Protein AF-A0A936SW67-F1 (afdb_monomer_lite)

pLDDT: mean 83.95, std 14.29, range [41.31, 96.88]

Radius of gyration: 33.12 Å; chains: 1; bounding box: 82×49×107 Å

Sequence (180 aa):
MLLASSDLRAVSAARRRAPGYTLLVGQALTTVLALAAVLALSTLAISRARTLYDDLRYGRPRVSHLDGFLGHGEARGVPSHLMALNLHRKIVLVEFPGGDTAKPKVLEGPYLFGAQSDQTPVGMQLRDMDRDGALDVVLDIDDEWLIYLNKDGGLRLPTDAEQQRIRQLNEPEGAANGTR

Foldseek 3Di:
DDDDDDDPPPPPPPPPDDPVVVVVVVVVVVVVVVVVVVVVVVVVVVVVVVLVVCCVVQNPPQKDKDWAAQVQQLPPNQTKIWIWHCDVQWIKIWIRRNVPPVDIDIDTDDGDDDDCSSPWHWDWDWDDQQPPPGTWIWIQTVNDTFTFDRPPSDTDGDDPVSVVNSCVVPPDPPPPPPDD

Secondary structure (DSSP, 8-state):
-------------------HHHHHHHHHHHHHHHHHHHHHHHHHHHHHHHHHHHHHHHTTTTEEEEEE--SSS-GGGPPEEEEEEEETTEEEEEEEGGG-TTS-EEEEEEEP-STTGGG---EEEEE-SSSSSSPEEEEEETTEEEEEEEETTEEEPPPHHHHHHHHHHHS-TTTT----

Structure (mmCIF, N/CA/C/O backbone):
data_AF-A0A936SW67-F1
#
_entry.id   AF-A0A936SW67-F1
#
loop_
_atom_site.group_PDB
_atom_site.id
_atom_site.type_symbol
_atom_site.label_atom_id
_atom_site.label_alt_id
_atom_site.label_comp_id
_atom_site.label_asym_id
_atom_site.label_entity_id
_atom_site.label_seq_id
_atom_site.pdbx_PDB_ins_code
_atom_site.Cartn_x
_atom_site.Cartn_y
_atom_site.Cartn_z
_atom_site.occupancy
_atom_site.B_iso_or_equiv
_atom_site.auth_seq_id
_atom_site.auth_comp_id
_atom_site.auth_asym_id
_atom_site.auth_atom_id
_atom_site.pdbx_PDB_model_num
ATOM 1 N N . MET A 1 1 ? 60.804 -19.918 -86.360 1.00 42.50 1 MET A N 1
ATOM 2 C CA . MET A 1 1 ? 61.183 -18.551 -85.950 1.00 42.50 1 MET A CA 1
ATOM 3 C C . MET A 1 1 ? 60.120 -18.071 -84.971 1.00 42.50 1 MET A C 1
ATOM 5 O O . MET A 1 1 ? 58.964 -17.970 -85.353 1.00 42.50 1 MET A O 1
ATOM 9 N N . LEU A 1 2 ? 60.497 -17.976 -83.693 1.00 52.09 2 LEU A N 1
ATOM 10 C CA . LEU A 1 2 ? 59.656 -17.674 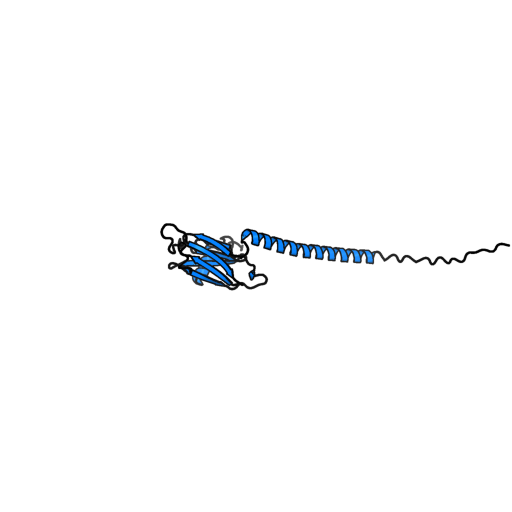-82.527 1.00 52.09 2 LEU A CA 1
ATOM 11 C C . LEU A 1 2 ? 59.352 -16.172 -82.435 1.00 52.09 2 LEU A C 1
ATOM 13 O O . LEU A 1 2 ? 60.297 -15.399 -82.339 1.00 52.09 2 LEU A O 1
ATOM 17 N N . LEU A 1 3 ? 58.078 -15.780 -82.368 1.00 47.84 3 LEU A N 1
ATOM 18 C CA . LEU A 1 3 ? 57.617 -14.493 -81.819 1.00 47.84 3 LEU A CA 1
ATOM 19 C C . LEU A 1 3 ? 56.284 -14.784 -81.099 1.00 47.84 3 LEU A C 1
ATOM 21 O O . LEU A 1 3 ? 55.283 -15.078 -81.738 1.00 47.84 3 LEU A O 1
ATOM 25 N N . ALA A 1 4 ? 56.333 -15.096 -79.803 1.00 51.94 4 ALA A N 1
ATOM 26 C CA . ALA A 1 4 ? 56.224 -14.152 -78.684 1.00 51.94 4 ALA A CA 1
ATOM 27 C C . ALA A 1 4 ? 54.761 -13.762 -78.394 1.00 51.94 4 ALA A C 1
ATOM 29 O O . ALA A 1 4 ? 54.233 -12.766 -78.875 1.00 51.94 4 ALA A O 1
ATOM 30 N N . SER A 1 5 ? 54.121 -14.596 -77.574 1.00 62.75 5 SER A N 1
ATOM 31 C CA . SER A 1 5 ? 52.906 -14.304 -76.820 1.00 62.75 5 SER A CA 1
ATOM 32 C C . SER A 1 5 ? 53.231 -13.389 -75.635 1.00 62.75 5 SER A C 1
ATOM 34 O O . SER A 1 5 ? 53.945 -13.838 -74.740 1.00 62.75 5 SER A O 1
ATOM 36 N N . SER A 1 6 ? 52.688 -12.170 -75.572 1.00 57.75 6 SER A N 1
ATOM 37 C CA . SER A 1 6 ? 52.550 -11.420 -74.307 1.00 57.75 6 SER A CA 1
ATOM 38 C C . SER A 1 6 ? 51.893 -10.056 -74.524 1.00 57.75 6 SER A C 1
ATOM 40 O O . SER A 1 6 ? 52.584 -9.051 -74.618 1.00 57.75 6 SER A O 1
ATOM 42 N N . ASP A 1 7 ? 50.564 -10.008 -74.527 1.00 55.84 7 ASP A N 1
ATOM 43 C CA . ASP A 1 7 ? 49.826 -8.773 -74.227 1.00 55.84 7 ASP A CA 1
ATOM 44 C C . ASP A 1 7 ? 48.670 -9.087 -73.268 1.00 55.84 7 ASP A C 1
ATOM 46 O O . ASP A 1 7 ? 47.497 -8.807 -73.503 1.00 55.84 7 ASP A O 1
ATOM 50 N N . LEU A 1 8 ? 49.013 -9.697 -72.131 1.00 56.00 8 LEU A N 1
ATOM 51 C CA . LEU A 1 8 ? 48.169 -9.647 -70.941 1.00 56.00 8 LEU A CA 1
ATOM 52 C C . LEU A 1 8 ? 48.432 -8.304 -70.258 1.00 56.00 8 LEU A C 1
ATOM 54 O O . LEU A 1 8 ? 49.283 -8.188 -69.376 1.00 56.00 8 LEU A O 1
ATOM 58 N N . ARG A 1 9 ? 47.699 -7.265 -70.674 1.00 59.41 9 ARG A N 1
ATOM 59 C CA . ARG A 1 9 ? 47.576 -6.036 -69.884 1.00 59.41 9 ARG A CA 1
ATOM 60 C C . ARG A 1 9 ? 46.918 -6.399 -68.558 1.00 59.41 9 ARG A C 1
ATOM 62 O O . ARG A 1 9 ? 45.701 -6.542 -68.474 1.00 59.41 9 ARG A O 1
ATOM 69 N N . ALA A 1 10 ? 47.734 -6.561 -67.522 1.00 59.97 10 ALA A N 1
ATOM 70 C CA . ALA A 1 10 ? 47.262 -6.628 -66.154 1.00 59.97 10 ALA A CA 1
ATOM 71 C C . ALA A 1 10 ? 46.520 -5.321 -65.847 1.00 59.97 10 ALA A C 1
ATOM 73 O O . ALA A 1 10 ? 47.134 -4.269 -65.669 1.00 59.97 10 ALA A O 1
ATOM 74 N N . VAL A 1 11 ? 45.187 -5.381 -65.815 1.00 60.72 11 VAL A N 1
ATOM 75 C CA . VAL A 1 11 ? 44.364 -4.326 -65.226 1.00 60.72 11 VAL A CA 1
ATOM 76 C C . VAL A 1 11 ? 44.645 -4.376 -63.732 1.00 60.72 11 VAL A C 1
ATOM 78 O O . VAL A 1 11 ? 44.049 -5.147 -62.983 1.00 60.72 11 VAL A O 1
ATOM 81 N N . SER A 1 12 ? 45.632 -3.599 -63.302 1.00 61.50 12 SER A N 1
ATOM 82 C CA . SER A 1 12 ? 45.911 -3.368 -61.897 1.00 61.50 12 SER A CA 1
ATOM 83 C C . SER A 1 12 ? 44.701 -2.655 -61.305 1.00 61.50 12 SER A C 1
ATOM 85 O O . SER A 1 12 ? 44.490 -1.459 -61.499 1.00 61.50 12 SER A O 1
ATOM 87 N N . ALA A 1 13 ? 43.861 -3.410 -60.595 1.00 62.69 13 ALA A N 1
ATOM 88 C CA . ALA A 1 13 ? 42.800 -2.843 -59.785 1.00 62.69 13 ALA A CA 1
ATOM 89 C C . ALA A 1 13 ? 43.456 -1.937 -58.735 1.00 62.69 13 ALA A C 1
ATOM 91 O O . ALA A 1 13 ? 44.005 -2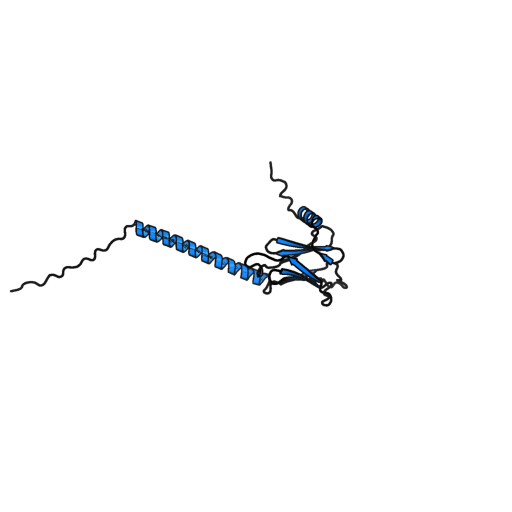.409 -57.737 1.00 62.69 13 ALA A O 1
ATOM 92 N N . ALA A 1 14 ? 43.458 -0.628 -58.996 1.00 58.06 14 ALA A N 1
ATOM 93 C CA . ALA A 1 14 ? 43.964 0.368 -58.072 1.00 58.06 14 ALA A CA 1
ATOM 94 C C . ALA A 1 14 ? 43.148 0.262 -56.783 1.00 58.06 14 ALA A C 1
ATOM 96 O O . ALA A 1 14 ? 41.990 0.682 -56.712 1.00 58.06 14 ALA A O 1
ATOM 97 N N . ARG A 1 15 ? 43.744 -0.363 -55.767 1.00 62.06 15 ARG A N 1
ATOM 98 C CA . ARG A 1 15 ? 43.134 -0.541 -54.455 1.00 62.06 15 ARG A CA 1
ATOM 99 C C . ARG A 1 15 ? 42.986 0.847 -53.841 1.00 62.06 15 ARG A C 1
ATOM 101 O O . ARG A 1 15 ? 43.940 1.379 -53.278 1.00 62.06 15 ARG A O 1
ATOM 108 N N . ARG A 1 16 ? 41.809 1.461 -54.001 1.00 63.22 16 ARG A N 1
ATOM 109 C CA . ARG A 1 16 ? 41.478 2.748 -53.382 1.00 63.22 16 ARG A CA 1
ATOM 110 C C . ARG A 1 16 ? 41.571 2.562 -51.870 1.00 63.22 16 ARG A C 1
ATOM 112 O O . ARG A 1 16 ? 40.676 1.994 -51.253 1.00 63.22 16 ARG A O 1
ATOM 119 N N . ARG A 1 17 ? 42.690 2.982 -51.278 1.00 61.19 17 ARG A N 1
ATOM 120 C CA . ARG A 1 17 ? 42.817 3.096 -49.826 1.00 61.19 17 ARG A CA 1
ATOM 121 C C . ARG A 1 17 ? 41.859 4.198 -49.399 1.00 61.19 17 ARG A C 1
ATOM 123 O O . ARG A 1 17 ? 42.041 5.349 -49.786 1.00 61.19 17 ARG A O 1
ATOM 130 N N . ALA A 1 18 ? 40.820 3.825 -48.661 1.00 61.62 18 ALA A N 1
ATOM 131 C CA . ALA A 1 18 ? 39.948 4.795 -48.025 1.00 61.62 18 ALA A CA 1
ATOM 132 C C . ALA A 1 18 ? 40.822 5.709 -47.142 1.00 61.62 18 ALA A C 1
ATOM 134 O O . ALA A 1 18 ? 41.683 5.203 -46.413 1.00 61.62 18 ALA A O 1
ATOM 135 N N . PRO A 1 19 ? 40.689 7.039 -47.247 1.00 66.62 19 PRO A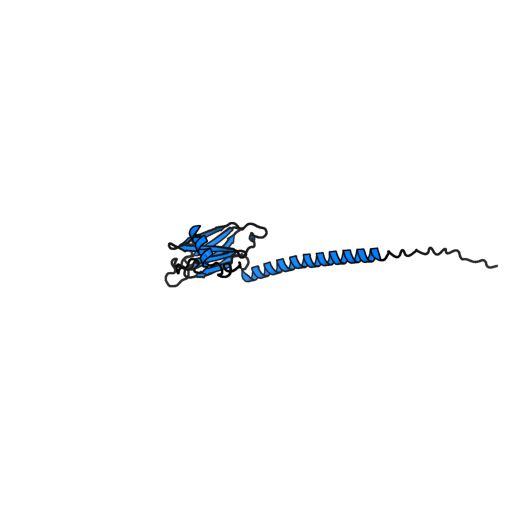 N 1
ATOM 136 C CA . PRO A 1 19 ? 41.512 7.950 -46.467 1.00 66.62 19 PRO A CA 1
ATOM 137 C C . PRO A 1 19 ? 41.216 7.751 -44.974 1.00 66.62 19 PRO A C 1
ATOM 139 O O . PRO A 1 19 ? 40.059 7.563 -44.597 1.00 66.62 19 PRO A O 1
ATOM 142 N N . GLY A 1 20 ? 42.246 7.784 -44.121 1.00 68.75 20 GLY A N 1
ATOM 143 C CA . GLY A 1 20 ? 42.154 7.365 -42.711 1.00 68.75 20 GLY A CA 1
ATOM 144 C C . GLY A 1 20 ? 41.023 8.018 -41.903 1.00 68.75 20 GLY A C 1
ATOM 145 O O . GLY A 1 20 ? 40.469 7.381 -41.013 1.00 68.75 20 GLY A O 1
ATOM 146 N N . TYR A 1 21 ? 40.597 9.233 -42.268 1.00 70.50 21 TYR A N 1
ATOM 147 C CA . TYR A 1 21 ? 39.460 9.908 -41.636 1.00 70.50 21 TYR A CA 1
ATOM 148 C C . TYR A 1 21 ? 38.118 9.182 -41.849 1.00 70.50 21 TYR A C 1
ATOM 150 O O . TYR A 1 21 ? 37.289 9.188 -40.949 1.00 70.50 21 TYR A O 1
ATOM 158 N N . THR A 1 22 ? 37.893 8.513 -42.988 1.00 74.75 22 THR A N 1
ATOM 159 C CA . THR A 1 22 ? 36.648 7.748 -43.229 1.00 74.75 22 THR A CA 1
ATOM 160 C C . THR A 1 22 ? 36.552 6.507 -42.345 1.00 74.75 22 THR A C 1
ATOM 162 O O . THR A 1 22 ? 35.469 6.176 -41.867 1.00 74.75 22 THR A O 1
ATOM 165 N N . LEU A 1 23 ? 37.689 5.862 -42.064 1.00 74.69 23 LEU A N 1
ATOM 166 C CA . LEU A 1 23 ? 37.778 4.768 -41.096 1.00 74.69 23 LEU A CA 1
ATOM 167 C C . LEU A 1 23 ? 37.515 5.269 -39.671 1.00 74.69 23 LEU A C 1
ATOM 169 O O . LEU A 1 23 ? 36.724 4.653 -38.965 1.00 74.69 23 LEU A O 1
ATOM 173 N N . LEU A 1 24 ? 38.097 6.409 -39.280 1.00 80.94 24 LEU A N 1
ATOM 174 C CA . LEU A 1 24 ? 37.874 7.007 -37.958 1.00 80.94 24 LEU A CA 1
ATOM 175 C C . LEU A 1 24 ? 36.421 7.457 -37.752 1.00 80.94 24 LEU A C 1
ATOM 177 O O . LEU A 1 24 ? 35.854 7.210 -36.692 1.00 80.94 24 LEU A O 1
ATOM 181 N N . VAL A 1 25 ? 35.789 8.065 -38.762 1.00 84.50 25 VAL A N 1
ATOM 182 C CA . VAL A 1 25 ? 34.371 8.468 -38.702 1.00 84.50 25 VAL A CA 1
ATOM 183 C C . VAL A 1 25 ? 33.454 7.244 -38.639 1.00 84.50 25 VAL A C 1
ATOM 185 O O . VAL A 1 25 ? 32.525 7.221 -37.836 1.00 84.50 25 VAL A O 1
ATOM 188 N N . GLY A 1 26 ? 33.730 6.198 -39.426 1.00 87.38 26 GLY A N 1
ATOM 189 C CA . GLY A 1 26 ? 32.982 4.939 -39.353 1.00 87.38 26 GLY A CA 1
ATOM 190 C C . GLY A 1 26 ? 33.132 4.243 -37.995 1.00 87.38 26 GLY A C 1
ATOM 191 O O . GLY A 1 26 ? 32.152 3.748 -37.437 1.00 87.38 26 GLY A O 1
ATOM 192 N N . GLN A 1 27 ? 34.338 4.258 -37.422 1.00 86.19 27 GLN A N 1
ATOM 193 C CA . GLN A 1 27 ? 34.601 3.752 -36.073 1.00 86.19 27 GLN A CA 1
ATOM 194 C C . GLN A 1 27 ? 33.865 4.572 -35.009 1.00 86.19 27 GLN A C 1
ATOM 196 O O . GLN A 1 27 ? 33.200 3.993 -34.161 1.00 86.19 27 GLN A O 1
ATOM 201 N N . ALA A 1 28 ? 33.900 5.903 -35.083 1.00 90.25 28 ALA A N 1
ATOM 202 C CA . ALA A 1 28 ? 33.172 6.763 -34.152 1.00 90.25 28 ALA A CA 1
ATOM 203 C C . ALA A 1 28 ? 31.648 6.554 -34.232 1.00 90.25 28 ALA A C 1
ATOM 205 O O . ALA A 1 28 ? 30.970 6.492 -33.212 1.00 90.25 28 ALA A O 1
ATOM 206 N N . LEU A 1 29 ? 31.091 6.396 -35.436 1.00 93.19 29 LEU A N 1
ATOM 207 C CA . LEU A 1 29 ? 29.660 6.138 -35.599 1.00 93.19 29 LEU A CA 1
ATOM 208 C C . LEU A 1 29 ? 29.262 4.767 -35.035 1.00 93.19 29 LEU A C 1
ATOM 210 O O . LEU A 1 29 ? 28.248 4.646 -34.351 1.00 93.19 29 LEU A O 1
ATOM 214 N N . THR A 1 30 ? 30.061 3.732 -35.299 1.00 92.50 30 THR A N 1
ATOM 215 C CA . THR A 1 30 ? 29.793 2.383 -34.781 1.00 92.50 30 THR A CA 1
ATOM 216 C C . THR A 1 30 ? 29.921 2.311 -33.264 1.00 92.50 30 THR A C 1
ATOM 218 O O . THR A 1 30 ? 29.083 1.665 -32.639 1.00 92.50 30 THR A O 1
ATOM 221 N N . THR A 1 31 ? 30.884 3.006 -32.648 1.00 92.06 31 THR A N 1
ATOM 222 C CA . THR A 1 31 ? 30.976 3.067 -31.180 1.00 92.06 31 THR A CA 1
ATOM 223 C C . THR A 1 31 ? 29.792 3.802 -30.562 1.00 92.06 31 THR A C 1
ATOM 225 O O . THR A 1 31 ? 29.243 3.321 -29.573 1.00 92.06 31 THR A O 1
ATOM 228 N N . VAL A 1 32 ? 29.337 4.908 -31.160 1.00 95.81 32 VAL A N 1
ATOM 229 C CA . VAL A 1 32 ? 28.140 5.630 -30.695 1.00 95.81 32 VAL A CA 1
ATOM 230 C C . VAL A 1 32 ? 26.890 4.755 -30.799 1.00 95.81 32 VAL A C 1
ATOM 232 O O . VAL A 1 32 ? 26.123 4.670 -29.842 1.00 95.81 32 VAL A O 1
ATOM 235 N N . LEU A 1 33 ? 26.693 4.058 -31.922 1.00 95.38 33 LEU A N 1
ATOM 236 C CA . LEU A 1 33 ? 25.550 3.158 -32.102 1.00 95.38 33 LEU A CA 1
ATOM 237 C C . LEU A 1 33 ? 25.604 1.953 -31.158 1.00 95.38 33 LEU A C 1
ATOM 239 O O . LEU A 1 33 ? 24.577 1.569 -30.603 1.00 95.38 33 LEU A O 1
ATOM 243 N N . ALA A 1 34 ? 26.788 1.381 -30.936 1.00 94.69 34 ALA A N 1
ATOM 244 C CA . ALA A 1 34 ? 26.972 0.299 -29.976 1.00 94.69 34 ALA A CA 1
ATOM 245 C C . ALA A 1 34 ? 26.650 0.763 -28.549 1.00 94.69 34 ALA A C 1
ATOM 247 O O . ALA A 1 34 ? 25.937 0.067 -27.830 1.00 94.69 34 ALA A O 1
ATOM 248 N N . LEU A 1 35 ? 27.104 1.958 -28.154 1.00 96.06 35 LEU A N 1
ATOM 249 C CA . LEU A 1 35 ? 26.784 2.534 -26.850 1.00 96.06 35 LEU A CA 1
ATOM 250 C C . LEU A 1 35 ? 25.277 2.779 -26.704 1.00 96.06 35 LEU A C 1
ATOM 252 O O . LEU A 1 35 ? 24.693 2.390 -25.696 1.00 96.06 35 LEU A O 1
ATOM 256 N N . ALA A 1 36 ? 24.634 3.359 -27.719 1.00 94.38 36 ALA A N 1
ATOM 257 C CA . ALA A 1 36 ? 23.189 3.570 -27.725 1.00 94.38 36 ALA A CA 1
ATOM 258 C C . ALA A 1 36 ? 22.416 2.244 -27.603 1.00 94.38 36 ALA A C 1
ATOM 260 O O . ALA A 1 36 ? 21.461 2.157 -26.831 1.00 94.38 36 ALA A O 1
ATOM 261 N N . ALA A 1 37 ? 22.857 1.195 -28.304 1.00 93.44 37 ALA A N 1
ATOM 262 C CA . ALA A 1 37 ? 22.264 -0.136 -28.213 1.00 93.44 37 ALA A CA 1
ATOM 263 C C . ALA A 1 37 ? 22.441 -0.754 -26.818 1.00 93.44 37 ALA A C 1
ATOM 265 O O . ALA A 1 37 ? 21.481 -1.286 -26.263 1.00 93.44 37 ALA A O 1
ATOM 266 N N . VAL A 1 38 ? 23.633 -0.644 -26.220 1.00 94.75 38 VAL A N 1
ATOM 267 C CA . VAL A 1 38 ? 23.889 -1.114 -24.849 1.00 94.75 38 VAL A CA 1
ATOM 268 C C . VAL A 1 38 ? 22.981 -0.394 -23.857 1.00 94.75 38 VAL A C 1
ATOM 270 O O . VAL A 1 38 ? 22.344 -1.049 -23.033 1.00 94.75 38 VAL A O 1
ATOM 273 N N . LEU A 1 39 ? 22.861 0.931 -23.955 1.00 92.75 39 LEU A N 1
ATOM 274 C CA . LEU A 1 39 ? 21.970 1.709 -23.093 1.00 92.75 39 LEU A CA 1
ATOM 275 C C . LEU A 1 39 ? 20.500 1.289 -23.262 1.00 92.75 39 LEU A C 1
ATOM 277 O O . LEU A 1 39 ? 19.830 1.040 -22.262 1.00 92.75 39 LEU A O 1
ATOM 281 N N . ALA A 1 40 ? 20.013 1.130 -24.496 1.00 90.88 40 ALA A N 1
ATOM 282 C CA . ALA A 1 40 ? 18.636 0.708 -24.769 1.00 90.88 40 ALA A CA 1
ATOM 283 C C . ALA A 1 40 ? 18.325 -0.713 -24.263 1.00 90.88 40 ALA A C 1
ATOM 285 O O . ALA A 1 40 ? 17.254 -0.970 -23.716 1.00 90.88 40 ALA A O 1
ATOM 286 N N . LEU A 1 41 ? 19.263 -1.651 -24.410 1.00 92.12 41 LEU A N 1
ATOM 287 C CA . LEU A 1 41 ? 19.108 -3.004 -23.868 1.00 92.12 41 LEU A CA 1
ATOM 288 C C . LEU A 1 41 ? 19.142 -3.004 -22.336 1.00 92.12 41 LEU A C 1
ATOM 290 O O . LEU A 1 41 ? 18.413 -3.769 -21.703 1.00 92.12 41 LEU A O 1
ATOM 294 N N . SER A 1 42 ? 19.947 -2.121 -21.743 1.00 89.75 42 SER A N 1
ATOM 295 C CA . SER A 1 42 ? 20.063 -1.992 -20.290 1.00 89.75 42 SER A CA 1
ATOM 296 C C . SER A 1 42 ? 18.765 -1.470 -19.673 1.00 89.75 42 SER A C 1
ATOM 298 O O . SER A 1 42 ? 18.298 -2.027 -18.682 1.00 89.75 42 SER A O 1
ATOM 300 N N . THR A 1 43 ? 18.125 -0.458 -20.272 1.00 87.00 43 THR A N 1
ATOM 301 C CA . THR A 1 43 ? 16.831 0.051 -19.781 1.00 87.00 43 THR A CA 1
ATOM 302 C C . THR A 1 43 ? 15.732 -1.009 -19.866 1.00 87.00 43 THR A C 1
ATOM 304 O O . THR A 1 43 ? 14.972 -1.178 -18.909 1.00 87.00 43 THR A O 1
ATOM 307 N N . LEU A 1 44 ? 15.687 -1.791 -20.952 1.00 88.06 44 LEU A N 1
ATOM 308 C CA . LEU A 1 44 ? 14.741 -2.899 -21.088 1.00 88.06 44 LEU A CA 1
ATOM 309 C C . LEU A 1 44 ? 14.967 -3.971 -20.011 1.00 88.06 44 LEU A C 1
ATOM 311 O O . LEU A 1 44 ? 14.012 -4.393 -19.357 1.00 88.06 44 LEU A O 1
ATOM 315 N N . ALA A 1 45 ? 16.218 -4.382 -19.792 1.00 87.81 45 ALA A N 1
ATOM 316 C CA . ALA A 1 45 ? 16.566 -5.370 -18.774 1.00 87.81 45 ALA A CA 1
ATOM 317 C C . ALA A 1 45 ? 16.188 -4.897 -17.360 1.00 87.81 45 ALA A C 1
ATOM 319 O O . ALA A 1 45 ? 15.550 -5.646 -16.620 1.00 87.81 45 ALA A O 1
ATOM 320 N N . ILE A 1 46 ? 16.501 -3.643 -17.011 1.00 90.31 46 ILE A N 1
ATOM 321 C CA . ILE A 1 46 ? 16.153 -3.049 -15.710 1.00 90.31 46 ILE A CA 1
ATOM 322 C C . ILE A 1 46 ? 14.634 -3.014 -15.521 1.00 90.31 46 ILE A C 1
ATOM 324 O O . ILE A 1 46 ? 14.149 -3.409 -14.464 1.00 90.31 46 ILE A O 1
ATOM 328 N N . SER A 1 47 ? 13.873 -2.590 -16.536 1.00 82.31 47 SER A N 1
ATOM 329 C CA . SER A 1 47 ? 12.407 -2.548 -16.438 1.00 82.31 47 SER A CA 1
ATOM 330 C C . SER A 1 47 ? 11.806 -3.934 -16.177 1.00 82.31 47 SER A C 1
ATOM 332 O O . SER A 1 47 ? 10.978 -4.087 -15.285 1.00 82.31 47 SER A O 1
ATOM 334 N N . ARG A 1 48 ? 12.291 -4.971 -16.876 1.00 84.81 48 ARG A N 1
ATOM 335 C CA . ARG A 1 48 ? 11.844 -6.359 -16.683 1.00 84.81 48 ARG A CA 1
ATOM 336 C C . ARG A 1 48 ? 12.221 -6.897 -15.310 1.00 84.81 48 ARG A C 1
ATOM 338 O O . ARG A 1 48 ? 11.419 -7.599 -14.703 1.00 84.81 48 ARG A O 1
ATOM 345 N N . ALA A 1 49 ? 13.416 -6.570 -14.829 1.00 86.06 49 ALA A N 1
ATOM 346 C CA . ALA A 1 49 ? 13.870 -6.971 -13.505 1.00 86.06 49 ALA A CA 1
ATOM 347 C C . ALA A 1 49 ? 13.010 -6.345 -12.397 1.00 86.06 49 ALA A C 1
ATOM 349 O O . ALA A 1 49 ? 12.614 -7.059 -11.483 1.00 86.06 49 ALA A O 1
ATOM 350 N N . ARG A 1 50 ? 12.669 -5.051 -12.508 1.00 84.19 50 ARG A N 1
ATOM 351 C CA . ARG A 1 50 ? 11.752 -4.375 -11.573 1.00 84.19 50 ARG A CA 1
ATOM 352 C C . ARG A 1 50 ? 10.388 -5.052 -11.552 1.00 84.19 50 ARG A C 1
ATOM 354 O O . ARG A 1 50 ? 9.956 -5.486 -10.498 1.00 84.19 50 ARG A O 1
ATOM 361 N N . THR A 1 51 ? 9.786 -5.272 -12.720 1.00 79.44 51 THR A N 1
ATOM 362 C CA . THR A 1 51 ? 8.494 -5.963 -12.807 1.00 79.44 51 THR A CA 1
ATOM 363 C C . THR A 1 51 ? 8.536 -7.360 -12.188 1.00 79.44 51 THR A C 1
ATOM 365 O O . THR A 1 51 ? 7.624 -7.721 -11.460 1.00 79.44 51 THR A O 1
ATOM 368 N N . LEU A 1 52 ? 9.588 -8.147 -12.436 1.00 81.56 52 LEU A N 1
ATOM 369 C CA . LEU A 1 52 ? 9.736 -9.472 -11.822 1.00 81.56 52 LEU A CA 1
ATOM 370 C C . LEU A 1 52 ? 9.904 -9.392 -10.301 1.00 81.56 52 LEU A C 1
ATOM 372 O O . LEU A 1 52 ? 9.361 -10.226 -9.585 1.00 81.56 52 LEU A O 1
ATOM 376 N N . TYR A 1 53 ? 10.657 -8.408 -9.808 1.00 83.25 53 TYR A N 1
ATOM 377 C CA . TYR A 1 53 ? 10.807 -8.171 -8.376 1.00 83.25 53 TYR A CA 1
ATOM 378 C C . TYR A 1 53 ? 9.465 -7.813 -7.730 1.00 83.25 53 TYR A C 1
ATOM 380 O O . TYR A 1 53 ? 9.101 -8.406 -6.714 1.00 83.25 53 TYR A O 1
ATOM 388 N N . ASP A 1 54 ? 8.707 -6.914 -8.353 1.00 79.06 54 ASP A N 1
ATOM 389 C CA . ASP A 1 54 ? 7.381 -6.518 -7.884 1.00 79.06 54 ASP A CA 1
ATOM 390 C C . ASP A 1 54 ? 6.409 -7.703 -7.925 1.00 79.06 54 ASP A C 1
ATOM 392 O O . ASP A 1 54 ? 5.677 -7.938 -6.967 1.00 79.06 54 ASP A O 1
ATOM 396 N N . ASP A 1 55 ? 6.453 -8.512 -8.986 1.00 78.38 55 ASP A N 1
ATOM 397 C CA . ASP A 1 55 ? 5.633 -9.718 -9.121 1.00 78.38 55 ASP A CA 1
ATOM 398 C C . ASP A 1 55 ? 5.946 -10.751 -8.027 1.00 78.38 55 ASP A C 1
ATOM 400 O O . ASP A 1 55 ? 5.040 -11.428 -7.544 1.00 78.38 55 ASP A O 1
ATOM 404 N N . LEU A 1 56 ? 7.210 -10.877 -7.612 1.00 78.31 56 LEU A N 1
ATOM 405 C CA . LEU A 1 56 ? 7.608 -11.762 -6.513 1.00 78.31 56 LEU A CA 1
ATOM 406 C C . LEU A 1 56 ? 7.186 -11.214 -5.148 1.00 78.31 56 LEU A C 1
ATOM 408 O O . LEU A 1 56 ? 6.764 -11.982 -4.286 1.00 78.31 56 LEU A O 1
ATOM 412 N N . ARG A 1 57 ? 7.332 -9.901 -4.934 1.00 75.81 57 ARG A N 1
ATOM 413 C CA . ARG A 1 57 ? 7.068 -9.254 -3.644 1.00 75.81 57 ARG A CA 1
ATOM 414 C C . ARG A 1 57 ? 5.580 -9.060 -3.372 1.00 75.81 57 ARG A C 1
ATOM 416 O O . ARG A 1 57 ? 5.156 -9.214 -2.231 1.00 75.81 57 ARG A O 1
ATOM 423 N N . TYR A 1 58 ? 4.813 -8.712 -4.400 1.00 71.12 58 TYR A N 1
ATOM 424 C CA . TYR A 1 58 ? 3.407 -8.324 -4.285 1.00 71.12 58 TYR A CA 1
ATOM 425 C C . TYR A 1 58 ? 2.447 -9.303 -4.969 1.00 71.12 58 TYR A C 1
ATOM 427 O O . TYR A 1 58 ? 1.243 -9.220 -4.748 1.00 71.12 58 TYR A O 1
ATOM 435 N N . GLY A 1 59 ? 2.952 -10.242 -5.774 1.00 62.56 59 GLY A N 1
ATOM 436 C CA . GLY A 1 59 ? 2.119 -11.177 -6.523 1.00 62.56 59 GLY A CA 1
ATOM 437 C C . GLY A 1 59 ? 1.404 -10.541 -7.722 1.00 62.56 59 GLY A C 1
ATOM 438 O O . GLY A 1 59 ? 1.261 -9.324 -7.857 1.00 62.56 59 GLY A O 1
ATOM 439 N N . ARG A 1 60 ? 0.918 -11.400 -8.625 1.00 63.00 60 ARG A N 1
ATOM 440 C CA . ARG A 1 60 ? -0.109 -11.051 -9.617 1.00 63.00 60 ARG A CA 1
ATOM 441 C C . ARG A 1 60 ? -1.349 -11.885 -9.315 1.00 63.00 60 ARG A C 1
ATOM 443 O O . ARG A 1 60 ? -1.244 -13.110 -9.407 1.00 63.00 60 ARG A O 1
ATOM 450 N N . PRO A 1 61 ? -2.505 -11.277 -8.986 1.00 60.72 61 PRO A N 1
ATOM 451 C CA . PRO A 1 61 ? -2.861 -9.849 -9.076 1.00 60.72 61 PRO A CA 1
ATOM 452 C C . PRO A 1 61 ? -2.309 -8.966 -7.932 1.00 60.72 61 PRO A C 1
ATOM 454 O O . PRO A 1 61 ? -1.999 -9.481 -6.867 1.00 60.72 61 PRO A O 1
ATOM 457 N N . ARG A 1 62 ? -2.206 -7.640 -8.162 1.00 78.19 62 ARG A N 1
ATOM 458 C CA . ARG A 1 62 ? -1.618 -6.626 -7.249 1.00 78.19 62 ARG A CA 1
ATOM 459 C C . ARG A 1 62 ? -2.529 -6.316 -6.063 1.00 78.19 62 ARG A C 1
ATOM 461 O O . ARG A 1 62 ? -3.147 -5.250 -6.007 1.00 78.19 62 ARG A O 1
ATOM 468 N N . VAL A 1 63 ? -2.632 -7.283 -5.163 1.00 85.44 63 VAL A N 1
ATOM 469 C CA . VAL A 1 63 ? -3.398 -7.195 -3.923 1.00 85.44 63 VAL A CA 1
ATOM 470 C C . VAL A 1 63 ? -2.428 -7.367 -2.762 1.00 85.44 63 VAL A C 1
ATOM 472 O O . VAL A 1 63 ? -1.679 -8.340 -2.722 1.00 85.44 63 VAL A O 1
ATOM 475 N N . SER A 1 64 ? -2.437 -6.437 -1.816 1.00 89.44 64 SER A N 1
ATOM 476 C CA . SER A 1 64 ? -1.796 -6.622 -0.519 1.00 89.44 64 SER A CA 1
ATOM 477 C C . SER A 1 64 ? -2.846 -6.938 0.534 1.00 89.44 64 SER A C 1
ATOM 479 O O . SER A 1 64 ? -3.972 -6.444 0.490 1.00 89.44 64 SER A O 1
ATOM 481 N N . HIS A 1 65 ? -2.465 -7.791 1.477 1.00 91.88 65 HIS A N 1
ATOM 482 C CA . HIS A 1 65 ? -3.313 -8.226 2.576 1.00 91.88 65 HIS A CA 1
ATOM 483 C C . HIS A 1 65 ? -2.616 -7.910 3.891 1.00 91.88 65 HIS A C 1
ATOM 485 O O . HIS A 1 65 ? -1.396 -8.066 3.995 1.00 91.88 65 HIS A O 1
ATOM 491 N N . LEU A 1 66 ? -3.380 -7.476 4.887 1.00 93.94 66 LEU A N 1
ATOM 492 C CA . LEU A 1 66 ? -2.863 -7.203 6.221 1.00 93.94 66 LEU A CA 1
ATOM 493 C C . LEU A 1 66 ? -3.951 -7.462 7.257 1.00 93.94 66 LEU A C 1
ATOM 495 O O . LEU A 1 66 ? -5.090 -7.046 7.074 1.00 93.94 66 LEU A O 1
ATOM 499 N N . ASP A 1 67 ? -3.580 -8.114 8.351 1.00 95.25 67 ASP A N 1
ATOM 500 C CA . ASP A 1 67 ? -4.462 -8.316 9.495 1.00 95.25 67 ASP A CA 1
ATOM 501 C C . ASP A 1 67 ? -4.078 -7.354 10.620 1.00 95.25 67 ASP A C 1
ATOM 503 O O . ASP A 1 67 ? -2.891 -7.163 10.906 1.00 95.25 67 ASP A O 1
ATOM 507 N N . GLY A 1 68 ? -5.070 -6.760 11.283 1.00 93.69 68 GLY A N 1
ATOM 508 C CA . GLY A 1 68 ? -4.818 -5.857 12.403 1.00 93.69 68 GLY A CA 1
ATOM 509 C C . GLY A 1 68 ? -6.020 -5.597 13.299 1.00 93.69 68 GLY A C 1
ATOM 510 O O . GLY A 1 68 ? -7.158 -5.907 12.959 1.00 93.69 68 GLY A O 1
ATOM 511 N N . PHE A 1 69 ? -5.752 -5.018 14.468 1.00 94.56 69 PHE A N 1
ATOM 512 C CA . PHE A 1 69 ? -6.774 -4.616 15.433 1.00 94.56 69 PHE A CA 1
ATOM 513 C C . PHE A 1 69 ? -7.039 -3.116 15.293 1.00 94.56 69 PHE A C 1
ATOM 515 O O . PHE A 1 69 ? -6.262 -2.304 15.789 1.00 94.56 69 PHE A O 1
ATOM 522 N N . LEU A 1 70 ? -8.120 -2.762 14.599 1.00 92.75 70 LEU A N 1
ATOM 523 C CA . LEU A 1 70 ? -8.537 -1.380 14.356 1.00 92.75 70 LEU A CA 1
ATOM 524 C C . LEU A 1 70 ? -9.619 -0.924 15.349 1.00 92.75 70 LEU A C 1
ATOM 526 O O . LEU A 1 70 ? -9.890 0.264 15.466 1.00 92.75 70 LEU A O 1
ATOM 530 N N . GLY A 1 71 ? -10.239 -1.840 16.092 1.00 91.00 71 GLY A N 1
ATOM 531 C CA . GLY A 1 71 ? -11.403 -1.538 16.930 1.00 91.00 71 GLY A CA 1
ATOM 532 C C . GLY A 1 71 ? -12.727 -1.657 16.167 1.00 91.00 71 GLY A C 1
ATOM 533 O O . GLY A 1 71 ? -13.778 -1.253 16.671 1.00 91.00 71 GLY A O 1
ATOM 534 N N . HIS A 1 72 ? -12.707 -2.228 14.961 1.00 90.19 72 HIS A N 1
ATOM 535 C CA . HIS A 1 72 ? -13.874 -2.497 14.136 1.00 90.19 72 HIS A CA 1
ATOM 536 C C . HIS A 1 72 ? -14.351 -3.940 14.319 1.00 90.19 72 HIS A C 1
ATOM 538 O O . HIS A 1 72 ? -14.181 -4.800 13.462 1.00 90.19 72 HIS A O 1
ATOM 544 N N . GLY A 1 73 ? -15.016 -4.216 15.440 1.00 83.19 73 GLY A N 1
ATOM 545 C CA . GLY A 1 73 ? -15.716 -5.489 15.620 1.00 83.19 73 GLY A CA 1
ATOM 546 C C . GLY A 1 73 ? -14.811 -6.710 15.811 1.00 83.19 73 GLY A C 1
ATOM 547 O O . GLY A 1 73 ? -15.301 -7.827 15.647 1.00 83.19 73 GLY A O 1
ATOM 548 N N . GLU A 1 74 ? -13.548 -6.530 16.222 1.00 87.50 74 GLU A N 1
ATOM 549 C CA . GLU A 1 74 ? -12.599 -7.602 16.585 1.00 87.50 74 GLU A CA 1
ATOM 550 C C . GLU A 1 74 ? -12.966 -8.301 17.908 1.00 87.50 74 GLU A C 1
ATOM 552 O O . GLU A 1 74 ? -12.169 -8.457 18.840 1.00 87.50 74 GLU A O 1
ATOM 557 N N . ALA A 1 75 ? -14.220 -8.734 18.028 1.00 80.75 75 ALA A N 1
ATOM 558 C CA . ALA A 1 75 ? -14.686 -9.483 19.177 1.00 80.75 75 ALA A CA 1
ATOM 559 C C . ALA A 1 75 ? -13.946 -10.827 19.259 1.00 80.75 75 ALA A C 1
ATOM 561 O O . ALA A 1 75 ? -13.752 -11.516 18.260 1.00 80.75 75 ALA A O 1
ATOM 562 N N . ARG A 1 76 ? -13.586 -11.238 20.482 1.00 83.38 76 ARG A N 1
ATOM 563 C CA . ARG A 1 76 ? -12.908 -12.522 20.765 1.00 83.38 76 ARG A CA 1
ATOM 564 C C . ARG A 1 76 ? -11.485 -12.631 20.194 1.00 83.38 76 ARG A C 1
ATOM 566 O O . ARG A 1 76 ? -10.969 -13.739 20.088 1.00 83.38 76 ARG A O 1
ATOM 573 N N . GLY A 1 77 ? -10.846 -11.502 19.877 1.00 87.38 77 GLY A N 1
ATOM 574 C CA . GLY A 1 77 ? -9.440 -11.463 19.462 1.00 87.38 77 GLY A CA 1
ATOM 575 C C . GLY A 1 77 ? -9.196 -11.852 18.004 1.00 87.38 77 GLY A C 1
ATOM 576 O O . GLY A 1 77 ? -8.059 -12.143 17.645 1.00 87.38 77 GLY A O 1
ATOM 577 N N . VAL A 1 78 ? -10.240 -11.863 17.169 1.00 92.31 78 VAL A N 1
ATOM 578 C CA . VAL A 1 78 ? -10.099 -12.052 15.720 1.00 92.31 78 VAL A CA 1
ATOM 579 C C . VAL A 1 78 ? -9.793 -10.694 15.082 1.00 92.31 78 VAL A C 1
ATOM 581 O O . VAL A 1 78 ? -10.625 -9.798 15.217 1.00 92.31 78 VAL A O 1
ATOM 584 N N . PRO A 1 79 ? -8.633 -10.505 14.425 1.00 94.94 79 PRO A N 1
ATOM 585 C CA . PRO A 1 79 ? -8.285 -9.228 13.813 1.00 94.94 79 PRO A CA 1
ATOM 586 C C . PRO A 1 79 ? -9.184 -8.917 12.611 1.00 94.94 79 PRO A C 1
ATOM 588 O O . PRO A 1 79 ? -9.767 -9.810 11.992 1.00 94.94 79 PRO A O 1
ATOM 591 N N . SER A 1 80 ? -9.269 -7.639 12.261 1.00 95.25 80 SER A N 1
ATOM 592 C CA . SER A 1 80 ? -9.850 -7.197 10.999 1.00 95.25 80 SER A CA 1
ATOM 593 C C . SER A 1 80 ? -8.920 -7.572 9.846 1.00 95.25 80 SER A C 1
ATOM 595 O O . SER A 1 80 ? -7.703 -7.405 9.952 1.00 95.25 80 SER A O 1
ATOM 597 N N . HIS A 1 81 ? -9.497 -8.069 8.750 1.00 96.19 81 HIS A N 1
ATOM 598 C CA . HIS A 1 81 ? -8.749 -8.413 7.541 1.00 96.19 81 HIS A CA 1
ATOM 599 C C . HIS A 1 81 ? -8.853 -7.274 6.532 1.00 96.19 81 HIS A C 1
ATOM 601 O O . HIS A 1 81 ? -9.954 -6.882 6.142 1.00 96.19 81 HIS A O 1
ATOM 607 N N . LEU A 1 82 ? -7.715 -6.748 6.096 1.00 96.38 82 LEU A N 1
ATOM 608 C CA . LEU A 1 82 ? -7.627 -5.671 5.120 1.00 96.38 82 LEU A CA 1
ATOM 609 C C . LEU A 1 82 ? -7.079 -6.211 3.804 1.00 96.38 82 LEU A C 1
ATOM 611 O O . LEU A 1 82 ? -6.134 -7.001 3.783 1.00 96.38 82 LEU A O 1
ATOM 615 N N . MET A 1 83 ? -7.645 -5.734 2.702 1.00 95.00 83 MET A N 1
ATOM 616 C CA . MET A 1 83 ? -7.160 -5.981 1.350 1.00 95.00 83 MET A CA 1
ATOM 617 C C . MET A 1 83 ? -7.043 -4.655 0.609 1.00 95.00 83 MET A C 1
ATOM 619 O O . MET A 1 83 ? -8.039 -3.955 0.454 1.00 95.00 83 MET A O 1
ATOM 623 N N . ALA A 1 84 ? -5.864 -4.316 0.103 1.00 94.56 84 ALA A N 1
ATOM 624 C CA . ALA A 1 84 ? -5.680 -3.1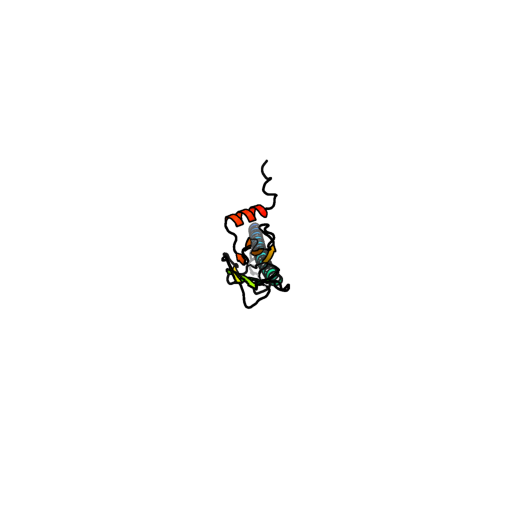56 -0.759 1.00 94.56 84 ALA A CA 1
ATOM 625 C C . ALA A 1 84 ? -5.296 -3.618 -2.162 1.00 94.56 84 ALA A C 1
ATOM 627 O O . ALA A 1 84 ? -4.410 -4.456 -2.326 1.00 94.56 84 ALA A O 1
ATOM 628 N N . LEU A 1 85 ? -5.963 -3.089 -3.185 1.00 92.25 85 LEU A N 1
ATOM 629 C CA . LEU A 1 85 ? -5.689 -3.453 -4.568 1.00 92.25 85 LEU A CA 1
ATOM 630 C C . LEU A 1 85 ? -5.769 -2.270 -5.525 1.00 92.25 85 LEU A C 1
ATOM 632 O O . LEU A 1 85 ? -6.530 -1.321 -5.338 1.00 92.25 85 LEU A O 1
ATOM 636 N N . ASN A 1 86 ? -5.003 -2.382 -6.603 1.00 91.12 86 ASN A N 1
ATOM 637 C CA . ASN A 1 86 ? -5.122 -1.521 -7.768 1.00 91.12 86 ASN A CA 1
ATOM 638 C C . ASN A 1 86 ? -6.059 -2.179 -8.793 1.00 91.12 86 ASN A C 1
ATOM 640 O O . ASN A 1 86 ? -5.657 -3.067 -9.549 1.00 91.12 86 ASN A O 1
ATOM 644 N N . LEU A 1 87 ? -7.322 -1.752 -8.810 1.00 89.75 87 LEU A N 1
ATOM 645 C CA . LEU A 1 87 ? -8.346 -2.241 -9.727 1.00 89.75 87 LEU A CA 1
ATOM 646 C C . LEU A 1 87 ? -8.464 -1.301 -10.932 1.00 89.75 87 LEU A C 1
ATOM 648 O O . LEU A 1 87 ? -9.134 -0.276 -10.871 1.00 89.75 87 LEU A O 1
ATOM 652 N N . HIS A 1 88 ? -7.819 -1.635 -12.051 1.00 88.06 88 HIS A N 1
ATOM 653 C CA . HIS A 1 88 ? -7.867 -0.827 -13.282 1.00 88.06 88 HIS A CA 1
ATOM 654 C C . HIS A 1 88 ? -7.505 0.659 -13.075 1.00 88.06 88 HIS A C 1
ATOM 656 O O . HIS A 1 88 ? -8.177 1.549 -13.607 1.00 88.06 88 HIS A O 1
ATOM 662 N N . ARG A 1 89 ? -6.417 0.921 -12.333 1.00 90.25 89 ARG A N 1
ATOM 663 C CA . ARG A 1 89 ? -5.943 2.259 -11.930 1.00 90.25 89 ARG A CA 1
ATOM 664 C C . ARG A 1 89 ? -6.790 2.933 -10.852 1.00 90.25 89 ARG A C 1
ATOM 666 O O . ARG A 1 89 ? -6.554 4.092 -10.541 1.00 90.25 89 ARG A O 1
ATOM 673 N N . LYS A 1 90 ? -7.772 2.252 -10.270 1.00 92.06 90 LYS A N 1
ATOM 674 C CA . LYS A 1 90 ? -8.521 2.737 -9.110 1.00 92.06 90 LYS A CA 1
ATOM 675 C C . LYS A 1 90 ? -8.021 2.002 -7.874 1.00 92.06 90 LYS A C 1
ATOM 677 O O . LYS A 1 90 ? -8.062 0.774 -7.829 1.00 92.06 90 LYS A O 1
ATOM 682 N N . ILE A 1 91 ? -7.554 2.745 -6.879 1.00 93.50 91 ILE A N 1
ATOM 683 C CA . ILE A 1 91 ? -7.185 2.153 -5.592 1.00 93.50 91 ILE A CA 1
ATOM 684 C C . ILE A 1 91 ? -8.458 1.773 -4.845 1.00 93.50 91 ILE A C 1
ATOM 686 O O . ILE A 1 91 ? -9.378 2.585 -4.732 1.00 93.50 91 ILE A O 1
ATOM 690 N N . VAL A 1 92 ? -8.512 0.540 -4.349 1.00 94.75 92 VAL A N 1
ATOM 691 C CA . VAL A 1 92 ? -9.620 0.033 -3.542 1.00 94.75 92 VAL A CA 1
ATOM 692 C C . VAL A 1 92 ? -9.054 -0.613 -2.288 1.00 94.75 92 VAL A C 1
ATOM 694 O O . VAL A 1 92 ? -8.223 -1.515 -2.372 1.00 94.75 92 VAL A O 1
ATOM 697 N N . LEU A 1 93 ? -9.526 -0.154 -1.135 1.00 96.19 93 LEU A N 1
ATOM 698 C CA . LEU A 1 93 ? -9.301 -0.771 0.164 1.00 96.19 93 LEU A CA 1
ATOM 699 C C . LEU A 1 93 ? -10.578 -1.505 0.569 1.00 96.19 93 LEU A C 1
ATOM 701 O O . LEU A 1 93 ? -11.661 -0.936 0.542 1.00 96.19 93 LEU A O 1
ATOM 705 N N . VAL A 1 94 ? -10.474 -2.769 0.941 1.00 96.56 94 VAL A N 1
ATOM 706 C CA . VAL A 1 94 ? -11.581 -3.556 1.478 1.00 96.56 94 VAL A CA 1
ATOM 707 C C . VAL A 1 94 ? -11.215 -3.963 2.890 1.00 96.56 94 VAL A C 1
ATOM 709 O O . VAL A 1 94 ? -10.150 -4.526 3.122 1.00 96.56 94 VAL A O 1
ATOM 712 N N . GLU A 1 95 ? -12.106 -3.686 3.826 1.00 96.69 95 GLU A N 1
ATOM 713 C CA . GLU A 1 95 ? -11.989 -4.101 5.214 1.00 96.69 95 GLU A CA 1
ATOM 714 C C . GLU A 1 95 ? -13.062 -5.141 5.533 1.00 96.69 95 GLU A C 1
ATOM 716 O O . GLU A 1 95 ? -14.235 -4.947 5.214 1.00 96.69 95 GLU A O 1
ATOM 721 N N . PHE A 1 96 ? -12.667 -6.213 6.213 1.00 95.88 96 PHE A N 1
ATOM 722 C CA . PHE A 1 96 ? -13.550 -7.190 6.841 1.00 95.88 96 PHE A CA 1
ATOM 723 C C . PHE A 1 96 ? -13.423 -7.054 8.366 1.00 95.88 96 PHE A C 1
ATOM 725 O O . PHE A 1 96 ? -12.499 -7.629 8.956 1.00 95.88 96 PHE A O 1
ATOM 732 N N . PRO A 1 97 ? -14.323 -6.285 9.007 1.00 94.50 97 PRO A N 1
ATOM 733 C CA . PRO A 1 97 ? -14.278 -5.989 10.438 1.00 94.50 97 PRO A CA 1
ATOM 734 C C . PRO A 1 97 ? -14.299 -7.275 11.273 1.00 94.50 97 PRO A C 1
ATOM 736 O O . PRO A 1 97 ? -15.214 -8.087 11.121 1.00 94.50 97 PRO A O 1
ATOM 739 N N . GLY A 1 98 ? -13.285 -7.502 12.111 1.00 92.81 98 GLY A N 1
ATOM 740 C CA . GLY A 1 98 ? -13.152 -8.725 12.917 1.00 92.81 98 GLY A CA 1
ATOM 741 C C . GLY A 1 98 ? -13.179 -10.033 12.112 1.00 92.81 98 GLY A C 1
ATOM 742 O O . GLY A 1 98 ? -13.620 -11.062 12.626 1.00 92.81 98 GLY A O 1
ATOM 743 N N . GLY A 1 99 ? -12.795 -9.988 10.831 1.00 89.44 99 GLY A N 1
ATOM 744 C CA . GLY A 1 99 ? -12.859 -11.126 9.912 1.00 89.44 99 GLY A CA 1
ATOM 745 C C . GLY A 1 99 ? -14.277 -11.494 9.451 1.00 89.44 99 GLY A C 1
ATOM 746 O O . GLY A 1 99 ? -14.473 -12.555 8.853 1.00 89.44 99 GLY A O 1
ATOM 747 N N . ASP A 1 100 ? -15.280 -10.648 9.709 1.00 92.25 100 ASP A N 1
ATOM 748 C CA . ASP A 1 100 ? -16.666 -10.891 9.306 1.00 92.25 100 ASP A CA 1
ATOM 749 C C . ASP A 1 100 ? -16.858 -10.656 7.798 1.00 92.25 100 ASP A C 1
ATOM 751 O O . ASP A 1 100 ? -17.071 -9.539 7.319 1.00 92.25 100 ASP A O 1
ATOM 755 N N . THR A 1 101 ? -16.825 -11.750 7.036 1.00 91.00 101 THR A N 1
ATOM 756 C CA . THR A 1 101 ? -17.065 -11.748 5.582 1.00 91.00 101 THR A CA 1
ATOM 757 C C . THR A 1 101 ? -18.465 -11.272 5.175 1.00 91.00 101 THR A C 1
ATOM 759 O O . THR A 1 101 ? -18.672 -10.950 4.005 1.00 91.00 101 THR A O 1
ATOM 762 N N . ALA A 1 102 ? -19.421 -11.179 6.108 1.00 93.69 102 ALA A N 1
ATOM 763 C CA . ALA A 1 102 ? -20.762 -10.671 5.830 1.00 93.69 102 ALA A CA 1
ATOM 764 C C . ALA A 1 102 ? -20.856 -9.136 5.876 1.00 93.69 102 ALA A C 1
ATOM 766 O O . ALA A 1 102 ? -21.880 -8.584 5.469 1.00 93.69 102 ALA A O 1
ATOM 767 N N . LYS A 1 103 ? -19.824 -8.435 6.369 1.00 90.62 103 LYS A N 1
ATOM 768 C CA . LYS A 1 103 ? -19.840 -6.972 6.551 1.00 90.62 103 LYS A CA 1
ATOM 769 C C . LYS A 1 103 ? -18.626 -6.260 5.940 1.00 90.62 103 LYS A C 1
ATOM 771 O O . LYS A 1 103 ? -17.995 -5.460 6.633 1.00 90.62 103 LYS A O 1
ATOM 776 N N . PRO A 1 104 ? -18.294 -6.499 4.659 1.00 94.50 104 PRO A N 1
ATOM 777 C CA . PRO A 1 104 ? -17.190 -5.794 4.028 1.00 94.50 104 PRO A CA 1
ATOM 778 C C . PRO A 1 104 ? -17.469 -4.287 3.961 1.00 94.50 104 PRO A C 1
ATOM 780 O O . PRO A 1 104 ? -18.543 -3.861 3.528 1.00 94.50 104 PRO A O 1
ATOM 783 N N . LYS A 1 105 ? -16.485 -3.474 4.346 1.00 94.81 105 LYS A N 1
ATOM 784 C CA . LYS A 1 105 ? -16.470 -2.027 4.106 1.00 94.81 105 LYS A CA 1
ATOM 785 C C . LYS A 1 105 ? -15.532 -1.739 2.936 1.00 94.81 105 LYS A C 1
ATOM 787 O O . LYS A 1 105 ? -14.370 -2.136 2.964 1.00 94.81 105 LYS A O 1
ATOM 792 N N . VAL A 1 106 ? -16.038 -1.063 1.902 1.00 95.88 106 VAL A N 1
ATOM 793 C CA . VAL A 1 106 ? -15.273 -0.768 0.679 1.00 95.88 106 VAL A CA 1
ATOM 794 C C . VAL A 1 106 ? -14.897 0.714 0.612 1.00 95.88 106 VAL A C 1
ATOM 796 O O . VAL A 1 106 ? -15.734 1.600 0.468 1.00 95.88 106 VAL A O 1
ATOM 799 N N . LEU A 1 107 ? -13.596 0.915 0.757 1.00 95.44 107 LEU A N 1
ATOM 800 C CA . LEU A 1 107 ? -12.718 2.065 0.590 1.00 95.44 107 LEU A CA 1
ATOM 801 C C . LEU A 1 107 ? -12.407 2.472 -0.849 1.00 95.44 107 LEU A C 1
ATOM 803 O O . LEU A 1 107 ? -11.416 1.978 -1.380 1.00 95.44 107 LEU A O 1
ATOM 807 N N . GLU A 1 108 ? -13.153 3.369 -1.493 1.00 93.75 108 GLU A N 1
ATOM 808 C CA . GLU A 1 108 ? -12.698 3.891 -2.790 1.00 93.75 108 GLU A CA 1
ATOM 809 C C . GLU A 1 108 ? -11.611 4.961 -2.633 1.00 93.75 108 GLU A C 1
ATOM 811 O O . GLU A 1 108 ? -11.812 5.998 -2.001 1.00 93.75 108 GLU A O 1
ATOM 816 N N . GLY A 1 109 ? -10.455 4.716 -3.245 1.00 91.62 109 GLY A N 1
ATOM 817 C CA . GLY A 1 109 ? -9.332 5.642 -3.311 1.00 91.62 109 GLY A CA 1
ATOM 818 C C . GLY A 1 109 ? -9.290 6.475 -4.600 1.00 91.62 109 GLY A C 1
ATOM 819 O O . GLY A 1 109 ? -10.243 6.489 -5.395 1.00 91.62 109 GLY A O 1
ATOM 820 N N . PRO A 1 110 ? -8.182 7.200 -4.824 1.00 92.00 110 PRO A N 1
ATOM 821 C CA . PRO A 1 110 ? -7.972 8.005 -6.017 1.00 92.00 110 PRO A CA 1
ATOM 822 C C . PRO A 1 110 ? -7.763 7.141 -7.266 1.00 92.00 110 PRO A C 1
ATOM 824 O O . PRO A 1 110 ? -7.575 5.920 -7.212 1.00 92.00 110 PRO A O 1
ATOM 827 N N . TYR A 1 111 ? -7.806 7.815 -8.412 1.00 92.25 111 TYR A N 1
ATOM 828 C CA . TYR A 1 111 ? -7.421 7.240 -9.691 1.00 92.25 111 TYR A CA 1
ATOM 829 C C . TYR A 1 111 ? -5.940 7.507 -9.962 1.00 92.25 111 TYR A C 1
ATOM 831 O O . TYR A 1 111 ? -5.494 8.647 -9.846 1.00 92.25 111 TYR A O 1
ATOM 839 N N . LEU A 1 112 ? -5.197 6.476 -10.350 1.00 89.56 112 LEU A N 1
ATOM 840 C CA . LEU A 1 112 ? -3.798 6.573 -10.735 1.00 89.56 112 LEU A CA 1
ATOM 841 C C . LEU A 1 112 ? -3.680 7.010 -12.196 1.00 89.56 112 LEU A C 1
ATOM 843 O O . LEU A 1 112 ? -4.314 6.453 -13.098 1.00 89.56 112 LEU A O 1
ATOM 847 N N . PHE A 1 113 ? -2.832 8.002 -12.438 1.00 86.88 113 PHE A N 1
ATOM 848 C CA . PHE A 1 113 ? -2.524 8.507 -13.772 1.00 86.88 113 PHE A CA 1
ATOM 849 C C . PHE A 1 113 ? -1.089 8.136 -14.157 1.00 86.88 113 PHE A C 1
ATOM 851 O O . PHE A 1 113 ? -0.240 7.935 -13.300 1.00 86.88 113 PHE A O 1
ATOM 858 N N . GLY A 1 114 ? -0.816 8.041 -15.460 1.00 82.94 114 GLY A N 1
ATOM 859 C CA . GLY A 1 114 ? 0.514 7.709 -15.984 1.00 82.94 114 GLY A CA 1
ATOM 860 C C . GLY A 1 114 ? 0.577 6.371 -16.721 1.00 82.94 114 GLY A C 1
ATOM 861 O O . GLY A 1 114 ? -0.351 5.556 -16.677 1.00 82.94 114 GLY A O 1
ATOM 862 N N . ALA A 1 115 ? 1.670 6.165 -17.457 1.00 74.19 115 ALA A N 1
ATOM 863 C CA . ALA A 1 115 ? 1.939 4.906 -18.146 1.00 74.19 115 ALA A CA 1
ATOM 864 C C . ALA A 1 115 ? 2.244 3.803 -17.120 1.00 74.19 115 ALA A C 1
ATOM 866 O O . ALA A 1 115 ? 2.946 4.061 -16.153 1.00 74.1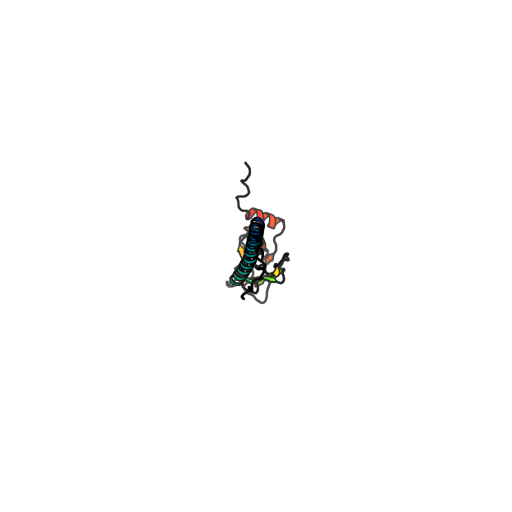9 115 ALA A O 1
ATOM 867 N N . GLN A 1 116 ? 1.740 2.582 -17.342 1.00 75.44 116 GLN A N 1
ATOM 868 C CA . GLN A 1 116 ? 1.890 1.442 -16.416 1.00 75.44 116 GLN A CA 1
ATOM 869 C C . GLN A 1 116 ? 1.257 1.653 -15.025 1.00 75.44 116 GLN A C 1
ATOM 871 O O . GLN A 1 116 ? 1.556 0.912 -14.098 1.00 75.44 116 GLN A O 1
ATOM 876 N N . SER A 1 117 ? 0.347 2.619 -14.867 1.00 81.38 117 SER A N 1
ATOM 877 C CA . SER A 1 117 ? -0.377 2.854 -13.603 1.00 81.38 117 SER A CA 1
ATOM 878 C C . SER A 1 117 ? -1.337 1.721 -13.227 1.00 81.38 117 SER A C 1
ATOM 880 O O . SER A 1 117 ? -1.693 1.561 -12.066 1.00 81.38 117 SER A O 1
ATOM 882 N N . ASP A 1 118 ? -1.739 0.883 -14.185 1.00 80.69 118 ASP A N 1
ATOM 883 C CA . ASP A 1 118 ? -2.420 -0.394 -13.931 1.00 80.69 118 ASP A CA 1
ATOM 884 C C . ASP A 1 118 ? -1.488 -1.417 -13.261 1.00 80.69 118 ASP A C 1
ATOM 886 O O . ASP A 1 118 ? -1.935 -2.449 -12.747 1.00 80.69 118 ASP A O 1
ATOM 890 N N . GLN A 1 119 ? -0.184 -1.122 -13.287 1.00 79.38 119 GLN A N 1
ATOM 891 C CA . GLN A 1 119 ? 0.879 -1.947 -12.758 1.00 79.38 119 GLN A CA 1
ATOM 892 C C . GLN A 1 119 ? 1.513 -1.495 -11.452 1.00 79.38 119 GLN A C 1
ATOM 894 O O . GLN A 1 119 ? 2.372 -2.201 -10.922 1.00 79.38 119 GLN A O 1
ATOM 899 N N . THR A 1 120 ? 1.035 -0.394 -10.891 1.00 84.75 120 THR A N 1
ATOM 900 C CA . THR A 1 120 ? 1.542 0.117 -9.626 1.00 84.75 120 THR A CA 1
ATOM 901 C C . THR A 1 120 ? 1.153 -0.821 -8.476 1.00 84.75 120 THR A C 1
ATOM 903 O O . THR A 1 120 ? -0.046 -1.098 -8.313 1.00 84.75 120 THR A O 1
ATOM 906 N N . PRO A 1 121 ? 2.126 -1.355 -7.712 1.00 85.44 121 PRO A N 1
ATOM 907 C CA . PRO A 1 121 ? 1.849 -2.131 -6.510 1.00 85.44 121 PRO A CA 1
ATOM 908 C C . PRO A 1 121 ? 1.268 -1.230 -5.414 1.00 85.44 121 PRO A C 1
ATOM 910 O O . PRO A 1 121 ? 1.555 -0.038 -5.363 1.00 85.44 121 PRO A O 1
ATOM 913 N N . VAL A 1 122 ? 0.450 -1.812 -4.536 1.00 89.88 122 VAL A N 1
ATOM 914 C CA . VAL A 1 122 ? -0.127 -1.111 -3.383 1.00 89.88 122 VAL A CA 1
ATOM 915 C C . VAL A 1 122 ? 0.413 -1.767 -2.123 1.00 89.88 122 VAL A C 1
ATOM 917 O O . VAL A 1 122 ? -0.003 -2.870 -1.764 1.00 89.88 122 VAL A O 1
ATOM 920 N N . GLY A 1 123 ? 1.373 -1.117 -1.473 1.00 90.62 123 GLY A N 1
ATOM 921 C CA . GLY A 1 123 ? 1.817 -1.480 -0.135 1.00 90.62 123 GLY A CA 1
ATOM 922 C C . GLY A 1 123 ? 0.779 -1.061 0.901 1.00 90.62 123 GLY A C 1
ATOM 923 O O . GLY A 1 123 ? 0.041 -0.103 0.692 1.00 90.62 123 GLY A O 1
ATOM 924 N N . MET A 1 124 ? 0.716 -1.774 2.021 1.00 93.38 124 MET A N 1
ATOM 925 C CA . MET A 1 124 ? -0.195 -1.451 3.115 1.00 93.38 124 MET A CA 1
ATOM 926 C C . MET A 1 124 ? 0.509 -1.637 4.454 1.00 93.38 124 MET A C 1
ATOM 928 O O . MET A 1 124 ? 1.240 -2.610 4.649 1.00 93.38 124 MET A O 1
ATOM 932 N N . GLN A 1 125 ? 0.297 -0.689 5.363 1.00 94.75 125 GLN A N 1
ATOM 933 C CA . GLN A 1 125 ? 0.836 -0.690 6.718 1.00 94.75 125 GLN A CA 1
ATOM 934 C C . GLN A 1 125 ? -0.200 -0.128 7.693 1.00 94.75 125 GLN A C 1
ATOM 936 O O . GLN A 1 125 ? -1.048 0.679 7.314 1.00 94.75 125 GLN A O 1
ATOM 941 N N . LEU A 1 126 ? -0.098 -0.540 8.956 1.00 96.25 126 LEU A N 1
ATOM 942 C CA . LEU A 1 126 ? -0.874 0.025 10.056 1.00 96.25 126 LEU A CA 1
ATOM 943 C C . LEU A 1 126 ? 0.032 0.897 10.915 1.00 96.25 126 LEU A C 1
ATOM 945 O O . LEU A 1 126 ? 1.064 0.425 11.399 1.00 96.25 126 LEU A O 1
ATOM 949 N N . ARG A 1 127 ? -0.341 2.163 11.090 1.00 95.44 127 ARG A N 1
ATOM 950 C CA . ARG A 1 127 ? 0.425 3.129 11.880 1.00 95.44 127 ARG A CA 1
ATOM 951 C C . ARG A 1 127 ? -0.492 4.237 12.367 1.00 95.44 127 ARG A C 1
ATOM 953 O O . ARG A 1 127 ? -1.296 4.726 11.593 1.00 95.44 127 ARG A O 1
ATOM 960 N N . ASP A 1 128 ? -0.328 4.647 13.615 1.00 95.06 128 ASP A N 1
ATOM 961 C CA . ASP A 1 128 ? -0.970 5.848 14.152 1.00 95.06 128 ASP A CA 1
ATOM 962 C C . ASP A 1 128 ? -0.331 7.095 13.508 1.00 95.06 128 ASP A C 1
ATOM 964 O O . ASP A 1 128 ? 0.847 7.392 13.745 1.00 95.06 128 ASP A O 1
ATOM 968 N N . MET A 1 129 ? -1.066 7.762 12.613 1.00 94.50 129 MET A N 1
ATOM 969 C CA . MET A 1 129 ? -0.568 8.885 11.811 1.00 94.50 129 MET A CA 1
ATOM 970 C C . MET A 1 129 ? -0.881 10.245 12.430 1.00 94.50 129 MET A C 1
ATOM 972 O O . MET A 1 129 ? -0.148 11.207 12.163 1.00 94.50 129 MET A O 1
ATOM 976 N N . ASP A 1 130 ? -1.949 10.348 13.221 1.00 93.94 130 ASP A N 1
ATOM 977 C CA . ASP A 1 130 ? -2.402 11.599 13.833 1.00 93.94 130 ASP A CA 1
ATOM 978 C C . ASP A 1 130 ? -2.215 11.662 15.363 1.00 93.94 130 ASP A C 1
ATOM 980 O O . ASP A 1 130 ? -2.457 12.716 15.965 1.00 93.94 130 ASP A O 1
ATOM 984 N N . ARG A 1 131 ? -1.633 10.606 15.946 1.00 93.19 131 ARG A N 1
ATOM 985 C CA . ARG A 1 131 ? -1.277 10.434 17.363 1.00 93.19 131 ARG A CA 1
ATOM 986 C C . ARG A 1 131 ? -2.490 10.358 18.285 1.00 93.19 131 ARG A C 1
ATOM 988 O O . ARG A 1 131 ? -2.411 10.815 19.431 1.00 93.19 131 ARG A O 1
ATOM 995 N N . ASP A 1 132 ? -3.604 9.817 17.801 1.00 92.81 132 ASP A N 1
ATOM 996 C CA . ASP A 1 132 ? -4.810 9.605 18.605 1.00 92.81 132 ASP A CA 1
ATOM 997 C C . ASP A 1 132 ? -4.835 8.243 19.331 1.00 92.81 132 ASP A C 1
ATOM 999 O O . ASP A 1 132 ? -5.708 8.001 20.171 1.00 92.81 132 ASP A O 1
ATOM 1003 N N . GLY A 1 133 ? -3.826 7.396 19.096 1.00 92.12 133 GLY A N 1
ATOM 1004 C CA . GLY A 1 133 ? -3.684 6.070 19.690 1.00 92.12 133 GLY A CA 1
ATOM 1005 C C . GLY A 1 133 ? -4.446 4.968 18.951 1.00 92.12 133 GLY A C 1
ATOM 1006 O O . GLY A 1 133 ? -4.309 3.799 19.327 1.00 92.12 133 GLY A O 1
ATOM 1007 N N . ALA A 1 134 ? -5.221 5.302 17.916 1.00 94.56 134 ALA A N 1
ATOM 1008 C CA . ALA A 1 134 ? -5.790 4.341 16.987 1.00 94.56 134 ALA A CA 1
ATOM 1009 C C . ALA A 1 134 ? -4.796 4.038 15.854 1.00 94.56 134 ALA A C 1
ATOM 1011 O O . ALA A 1 134 ? -3.968 4.856 15.463 1.00 94.56 134 ALA A O 1
ATOM 1012 N N . LEU A 1 135 ? -4.846 2.813 15.327 1.00 96.12 135 LEU A N 1
ATOM 1013 C CA . LEU A 1 135 ? -4.061 2.459 14.146 1.00 96.12 135 LEU A CA 1
ATOM 1014 C C . LEU A 1 135 ? -4.800 2.912 12.888 1.00 96.12 135 LEU A C 1
ATOM 1016 O O . LEU A 1 135 ? -5.921 2.458 12.641 1.00 96.12 135 LEU A O 1
ATOM 1020 N N . ASP A 1 136 ? -4.135 3.733 12.077 1.00 96.25 136 ASP A N 1
ATOM 1021 C CA . ASP A 1 136 ? -4.600 4.137 10.753 1.00 96.25 136 ASP A CA 1
ATOM 1022 C C . ASP A 1 136 ? -4.060 3.204 9.669 1.00 96.25 136 ASP A C 1
ATOM 1024 O O . ASP A 1 136 ? -3.026 2.546 9.836 1.00 96.25 136 ASP A O 1
ATOM 1028 N N . VAL A 1 137 ? -4.739 3.179 8.520 1.00 96.88 137 VAL A N 1
ATOM 1029 C CA . VAL A 1 137 ? -4.274 2.441 7.341 1.00 96.88 137 VAL A CA 1
ATOM 1030 C C . VAL A 1 137 ? -3.491 3.382 6.438 1.00 96.88 137 VAL A C 1
ATOM 1032 O O . VAL A 1 137 ? -4.020 4.374 5.936 1.00 96.88 137 VAL A O 1
ATOM 1035 N N . VAL A 1 138 ? -2.233 3.037 6.186 1.00 96.19 138 VAL A N 1
ATOM 1036 C CA . VAL A 1 138 ? -1.351 3.759 5.268 1.00 96.19 138 VAL A CA 1
ATOM 1037 C C . VAL A 1 138 ? -1.103 2.883 4.053 1.00 96.19 138 VAL A C 1
ATOM 1039 O O . VAL A 1 138 ? -0.522 1.801 4.165 1.00 96.19 138 VAL A O 1
ATOM 1042 N N . LEU A 1 139 ? -1.551 3.351 2.892 1.00 94.75 139 LEU A N 1
ATOM 1043 C CA . LEU A 1 139 ? -1.254 2.737 1.608 1.00 94.75 139 LEU A CA 1
ATOM 1044 C C . LEU A 1 139 ? -0.051 3.433 0.979 1.00 94.75 139 LEU A C 1
ATOM 1046 O O . LEU A 1 139 ? -0.019 4.657 0.887 1.00 94.75 139 LEU A O 1
ATOM 1050 N N . ASP A 1 140 ? 0.918 2.636 0.552 1.00 91.88 140 ASP A N 1
ATOM 1051 C CA . ASP A 1 140 ? 2.135 3.075 -0.126 1.00 91.88 140 ASP A CA 1
ATOM 1052 C C . ASP A 1 140 ? 2.010 2.755 -1.619 1.00 91.88 140 ASP A C 1
ATOM 1054 O O . ASP A 1 140 ? 1.891 1.587 -2.004 1.00 91.88 140 ASP A O 1
ATOM 1058 N N . ILE A 1 141 ? 1.942 3.794 -2.449 1.00 90.12 141 ILE A N 1
ATOM 1059 C CA . ILE A 1 141 ? 1.650 3.710 -3.879 1.00 90.12 141 ILE A CA 1
ATOM 1060 C C . ILE A 1 141 ? 2.706 4.536 -4.617 1.00 90.12 141 ILE A C 1
ATOM 1062 O O . ILE A 1 141 ? 2.597 5.753 -4.670 1.00 90.12 141 ILE A O 1
ATOM 1066 N N . ASP A 1 142 ? 3.711 3.879 -5.201 1.00 85.31 142 ASP A N 1
ATOM 1067 C CA . ASP A 1 142 ? 4.800 4.546 -5.947 1.00 85.31 142 ASP A CA 1
ATOM 1068 C C . ASP A 1 142 ? 5.489 5.675 -5.150 1.00 85.31 142 ASP A C 1
ATOM 1070 O O . ASP A 1 142 ? 5.634 6.795 -5.630 1.00 85.31 142 ASP A O 1
ATOM 1074 N N . ASP A 1 143 ? 5.868 5.380 -3.900 1.00 81.88 143 ASP A N 1
ATOM 1075 C CA . ASP A 1 143 ? 6.464 6.320 -2.937 1.00 81.88 143 ASP A CA 1
ATOM 1076 C C . ASP A 1 143 ? 5.529 7.467 -2.476 1.00 81.88 143 ASP A C 1
ATOM 1078 O O . ASP A 1 143 ? 5.958 8.375 -1.757 1.00 81.88 143 ASP A O 1
ATOM 1082 N N . GLU A 1 144 ? 4.236 7.421 -2.817 1.00 88.00 144 GLU A N 1
ATOM 1083 C CA . GLU A 1 144 ? 3.204 8.311 -2.277 1.00 88.00 144 GLU A CA 1
ATOM 1084 C C . GLU A 1 144 ? 2.344 7.612 -1.216 1.00 88.00 144 GLU A C 1
ATOM 1086 O O . GLU A 1 144 ? 1.909 6.469 -1.371 1.00 88.00 144 GLU A O 1
ATOM 1091 N N . TRP A 1 145 ? 2.045 8.325 -0.125 1.00 91.88 145 TRP A N 1
ATOM 1092 C CA . TRP A 1 145 ? 1.203 7.808 0.954 1.00 91.88 145 TRP A CA 1
ATOM 1093 C C . TRP A 1 145 ? -0.246 8.265 0.815 1.00 91.88 145 TRP A C 1
ATOM 1095 O O . TRP A 1 145 ? -0.548 9.459 0.874 1.00 91.88 145 TRP A O 1
ATOM 1105 N N . LEU A 1 146 ? -1.156 7.296 0.739 1.00 94.12 146 LEU A N 1
ATOM 1106 C CA . LEU A 1 146 ? -2.589 7.504 0.905 1.00 94.12 146 LEU A CA 1
ATOM 1107 C C . LEU A 1 146 ? -3.016 6.991 2.279 1.00 94.12 146 LEU A C 1
ATOM 1109 O O . LEU A 1 146 ? -2.867 5.814 2.592 1.00 94.12 146 LEU A O 1
ATOM 1113 N N . ILE A 1 147 ? -3.557 7.883 3.101 1.00 95.56 147 ILE A N 1
ATOM 1114 C CA . ILE A 1 147 ? -3.847 7.605 4.509 1.00 95.56 147 ILE A CA 1
ATOM 1115 C C . ILE A 1 147 ? -5.359 7.538 4.705 1.00 95.56 147 ILE A C 1
ATOM 1117 O O . ILE A 1 147 ? -6.078 8.452 4.298 1.00 95.56 147 ILE A O 1
ATOM 1121 N N . TYR A 1 148 ? -5.828 6.477 5.356 1.00 96.75 148 TYR A N 1
ATOM 1122 C CA . TYR A 1 148 ? -7.185 6.354 5.874 1.00 96.75 148 TYR A CA 1
ATOM 1123 C C . TYR A 1 148 ? -7.132 6.395 7.396 1.00 96.75 148 TYR A C 1
ATOM 1125 O O . TYR A 1 148 ? -6.625 5.463 8.020 1.00 96.75 148 TYR A O 1
ATOM 1133 N N . LEU A 1 149 ? -7.669 7.471 7.970 1.00 96.62 149 LEU A N 1
ATOM 1134 C CA . LEU A 1 149 ? -7.763 7.634 9.411 1.00 96.62 149 LEU A CA 1
ATOM 1135 C C . LEU A 1 149 ? -8.845 6.733 9.988 1.00 96.62 149 LEU A C 1
ATOM 1137 O O . LEU A 1 149 ? -9.942 6.635 9.428 1.00 96.62 149 LEU A O 1
ATOM 1141 N N . ASN A 1 150 ? -8.542 6.132 11.126 1.00 96.38 150 ASN A N 1
ATOM 1142 C CA . ASN A 1 150 ? -9.466 5.344 11.910 1.00 96.38 150 ASN A CA 1
ATOM 1143 C C . ASN A 1 150 ? -10.198 6.239 12.916 1.00 96.38 150 ASN A C 1
ATOM 1145 O O . ASN A 1 150 ? -9.731 6.471 14.026 1.00 96.38 150 ASN A O 1
ATOM 1149 N N . LYS A 1 151 ? -11.361 6.763 12.514 1.00 93.62 151 LYS A N 1
ATOM 1150 C CA . LYS A 1 151 ? -12.176 7.651 13.353 1.00 93.62 151 LYS A CA 1
ATOM 1151 C C . LYS A 1 151 ? -13.637 7.268 13.345 1.00 93.62 151 LYS A C 1
ATOM 1153 O O . LYS A 1 151 ? -14.170 6.758 12.365 1.00 93.62 151 LYS A O 1
ATOM 1158 N N . ASP A 1 152 ? -14.299 7.550 14.462 1.00 88.81 152 ASP A N 1
ATOM 1159 C CA . ASP A 1 152 ? -15.740 7.347 14.619 1.00 88.81 152 ASP A CA 1
ATOM 1160 C C . ASP A 1 152 ? -16.184 5.887 14.352 1.00 88.81 152 ASP A C 1
ATOM 1162 O O . ASP A 1 152 ? -17.313 5.628 13.937 1.00 88.81 152 ASP A O 1
ATOM 1166 N N . GLY A 1 153 ? -15.292 4.912 14.588 1.00 86.69 153 GLY A N 1
ATOM 1167 C CA . GLY A 1 153 ? -15.550 3.484 14.355 1.00 86.69 153 GLY A CA 1
ATOM 1168 C C . GLY A 1 153 ? -15.495 3.055 12.882 1.00 86.69 153 GLY A C 1
ATOM 1169 O O . GLY A 1 153 ? -16.092 2.035 12.497 1.00 86.69 153 GLY A O 1
ATOM 1170 N N . GLY A 1 154 ? -14.821 3.836 12.036 1.00 91.94 154 GLY A N 1
ATOM 1171 C CA . GLY A 1 154 ? -14.562 3.478 10.653 1.00 91.94 154 GLY A CA 1
ATOM 1172 C C . GLY A 1 154 ? -13.305 4.118 10.077 1.00 91.94 154 GLY A C 1
ATOM 1173 O O . GLY A 1 154 ? -12.733 5.063 10.607 1.00 91.94 154 GLY A O 1
ATOM 1174 N N . LEU A 1 155 ? -12.903 3.600 8.922 1.00 95.50 155 LEU A N 1
ATOM 1175 C CA . LEU A 1 155 ? -11.870 4.217 8.108 1.00 95.50 155 LEU A CA 1
ATOM 1176 C C . LEU A 1 155 ? -12.469 5.359 7.281 1.00 95.50 155 LEU A C 1
ATOM 1178 O O . LEU A 1 155 ? -13.566 5.233 6.733 1.00 95.50 155 LEU A O 1
ATOM 1182 N N . ARG A 1 156 ? -11.746 6.472 7.156 1.00 94.69 156 ARG A N 1
ATOM 1183 C CA . ARG A 1 156 ? -12.101 7.568 6.245 1.00 94.69 156 ARG A CA 1
ATOM 1184 C C . ARG A 1 156 ? -10.879 8.336 5.774 1.00 94.69 156 ARG A C 1
ATOM 1186 O O . ARG A 1 156 ? -9.830 8.317 6.408 1.00 94.69 156 ARG A O 1
ATOM 1193 N N . LEU A 1 157 ? -11.031 9.075 4.681 1.00 94.38 157 LEU A N 1
ATOM 1194 C CA . LEU A 1 157 ? -9.995 10.012 4.264 1.00 94.38 157 LEU A CA 1
ATOM 1195 C C . LEU A 1 157 ? -9.874 11.167 5.284 1.00 94.38 157 LEU A C 1
ATOM 1197 O O . LEU A 1 157 ? -10.889 11.623 5.831 1.00 94.38 157 LEU A O 1
ATOM 1201 N N . PRO A 1 158 ? -8.649 11.647 5.553 1.00 94.06 158 PRO A N 1
ATOM 1202 C CA . PRO A 1 158 ? -8.419 12.816 6.389 1.00 94.06 158 PRO A CA 1
ATOM 1203 C C . PRO A 1 158 ? -8.954 14.086 5.722 1.00 94.06 158 PRO A C 1
ATOM 1205 O O . PRO A 1 158 ? -8.833 14.270 4.508 1.00 94.06 158 PRO A O 1
ATOM 1208 N N . THR A 1 159 ? -9.516 14.977 6.538 1.00 94.38 159 THR A N 1
ATOM 1209 C CA . THR A 1 159 ? -9.906 16.335 6.123 1.00 94.38 159 THR A CA 1
ATOM 1210 C C . THR A 1 159 ? -8.677 17.187 5.802 1.00 94.38 159 THR A C 1
ATOM 1212 O O . THR A 1 159 ? -7.581 16.877 6.260 1.00 94.38 159 THR A O 1
ATOM 1215 N N . ASP A 1 160 ? -8.839 18.302 5.085 1.00 93.00 160 ASP A N 1
ATOM 1216 C CA . ASP A 1 160 ? -7.713 19.184 4.729 1.00 93.00 160 ASP A CA 1
ATOM 1217 C C . ASP A 1 160 ? -6.903 19.640 5.956 1.00 93.00 160 ASP A C 1
ATOM 1219 O O . ASP A 1 160 ? -5.672 19.644 5.939 1.00 93.00 160 ASP A O 1
ATOM 1223 N N . ALA A 1 161 ? -7.589 19.970 7.056 1.00 92.62 161 ALA A N 1
ATOM 1224 C CA . ALA A 1 161 ? -6.946 20.368 8.307 1.00 92.62 161 ALA A CA 1
ATOM 1225 C C . ALA A 1 161 ? -6.172 19.209 8.964 1.00 92.62 161 ALA A C 1
ATOM 1227 O O . ALA A 1 161 ? -5.068 19.407 9.476 1.00 92.62 161 ALA A O 1
ATOM 1228 N N . GLU A 1 162 ? -6.724 17.992 8.937 1.00 93.94 162 GLU A N 1
ATOM 1229 C CA . GLU A 1 162 ? -6.047 16.790 9.439 1.00 93.94 162 GLU A CA 1
ATOM 1230 C C . GLU A 1 162 ? -4.852 16.420 8.556 1.00 93.94 162 GLU A C 1
ATOM 1232 O O . GLU A 1 162 ? -3.783 16.135 9.082 1.00 93.94 162 GLU A O 1
ATOM 1237 N N . GLN A 1 163 ? -4.980 16.503 7.230 1.00 92.56 163 GLN A N 1
ATOM 1238 C CA . GLN A 1 163 ? -3.880 16.252 6.296 1.00 92.56 163 GLN A CA 1
ATOM 1239 C C . GLN A 1 163 ? -2.695 17.182 6.557 1.00 92.56 163 GLN A C 1
ATOM 1241 O O . GLN A 1 163 ? -1.553 16.727 6.604 1.00 92.56 163 GLN A O 1
ATOM 1246 N N . GLN A 1 164 ? -2.953 18.477 6.762 1.00 91.62 164 GLN A N 1
ATOM 1247 C CA . GLN A 1 164 ? -1.906 19.440 7.110 1.00 91.62 164 GLN A CA 1
ATOM 1248 C C . GLN A 1 164 ? -1.222 19.079 8.429 1.00 91.62 164 GLN A C 1
ATOM 1250 O O . GLN A 1 164 ? 0.004 19.121 8.520 1.00 91.62 164 GLN A O 1
ATOM 1255 N N . ARG A 1 165 ? -2.003 18.677 9.437 1.00 91.38 165 ARG A N 1
ATOM 1256 C CA . ARG A 1 165 ? -1.465 18.250 10.730 1.00 91.38 165 ARG A CA 1
ATOM 1257 C C . ARG A 1 165 ? -0.609 16.992 10.597 1.00 91.38 165 ARG A C 1
ATOM 1259 O O . ARG A 1 165 ? 0.500 16.966 11.113 1.00 91.38 165 ARG A O 1
ATOM 1266 N N . ILE A 1 166 ? -1.087 15.979 9.883 1.00 92.19 166 ILE A N 1
ATOM 1267 C CA . ILE A 1 166 ? -0.356 14.728 9.658 1.00 92.19 166 ILE A CA 1
ATOM 1268 C C . ILE A 1 166 ? 0.974 15.008 8.956 1.00 92.19 166 ILE A C 1
ATOM 1270 O O . ILE A 1 166 ? 1.991 14.449 9.356 1.00 92.19 166 ILE A O 1
ATOM 1274 N N . ARG A 1 167 ? 0.999 15.901 7.957 1.00 89.50 167 ARG A N 1
ATOM 1275 C CA . ARG A 1 167 ? 2.254 16.316 7.309 1.00 89.50 167 ARG A CA 1
ATOM 1276 C C . ARG A 1 167 ? 3.223 16.923 8.319 1.00 89.50 167 ARG A C 1
ATOM 1278 O O . ARG A 1 167 ? 4.336 16.440 8.425 1.00 89.50 167 ARG A O 1
ATOM 1285 N N . GLN A 1 168 ? 2.782 17.879 9.134 1.00 89.44 168 GLN A N 1
ATOM 1286 C CA . GLN A 1 168 ? 3.634 18.488 10.166 1.00 89.44 168 GLN A CA 1
ATOM 1287 C C . GLN A 1 168 ? 4.143 17.475 11.204 1.00 89.44 168 GLN A C 1
ATOM 1289 O O . GLN A 1 168 ? 5.269 17.587 11.676 1.00 89.44 168 GLN A O 1
ATOM 1294 N N . LEU A 1 169 ? 3.325 16.486 11.574 1.00 89.12 169 LEU A N 1
ATOM 1295 C CA . LEU A 1 169 ? 3.685 15.465 12.566 1.00 89.12 169 LEU A CA 1
ATOM 1296 C C . LEU A 1 169 ? 4.660 14.408 12.036 1.00 89.12 169 LEU A C 1
ATOM 1298 O O . LEU A 1 169 ? 5.338 13.769 12.844 1.00 89.12 169 LEU A O 1
ATOM 1302 N N . ASN A 1 170 ? 4.680 14.195 10.719 1.00 85.38 170 ASN A N 1
ATOM 1303 C CA . ASN A 1 170 ? 5.440 13.137 10.053 1.00 85.38 170 ASN A CA 1
ATOM 1304 C C . ASN A 1 170 ? 6.523 13.678 9.102 1.00 85.38 170 ASN A C 1
ATOM 1306 O O . ASN A 1 170 ? 7.232 12.892 8.474 1.00 85.38 170 ASN A O 1
ATOM 1310 N N . GLU A 1 171 ? 6.671 15.000 8.995 1.00 80.50 171 GLU A N 1
ATOM 1311 C CA . GLU A 1 171 ? 7.808 15.630 8.333 1.00 80.50 171 GLU A CA 1
ATOM 1312 C C . GLU A 1 171 ? 9.094 15.308 9.113 1.00 80.50 171 GLU A C 1
ATOM 1314 O O . GLU A 1 171 ? 9.133 15.444 10.339 1.00 80.50 171 GLU A O 1
ATOM 1319 N N . PRO A 1 172 ? 10.170 14.872 8.437 1.00 59.03 172 PRO A N 1
ATOM 1320 C CA . PRO A 1 172 ? 11.443 14.655 9.103 1.00 59.03 172 PRO A CA 1
ATOM 1321 C C . PRO A 1 172 ? 11.971 15.998 9.627 1.00 59.03 172 PRO A C 1
ATOM 1323 O O . PRO A 1 172 ? 12.129 16.945 8.856 1.00 59.03 172 PRO A O 1
ATOM 1326 N N . GLU A 1 173 ? 12.311 16.066 10.919 1.00 52.75 173 GLU A N 1
ATOM 1327 C CA . GLU A 1 173 ? 12.814 17.253 11.650 1.00 52.75 173 GLU A CA 1
ATOM 1328 C C . GLU A 1 173 ? 14.063 17.946 11.032 1.00 52.75 173 GLU A C 1
ATOM 1330 O O . GLU A 1 173 ? 14.568 18.930 11.568 1.00 52.75 173 GLU A O 1
ATOM 1335 N N . GLY A 1 174 ? 14.579 17.482 9.889 1.00 50.03 174 GLY A N 1
ATOM 1336 C CA . GLY A 1 174 ? 15.770 18.005 9.214 1.00 50.03 174 GLY A CA 1
ATOM 1337 C C . GLY A 1 174 ? 15.550 19.131 8.193 1.00 50.03 174 GLY A C 1
ATOM 1338 O O . GLY A 1 174 ? 16.536 19.708 7.740 1.00 50.03 174 GLY A O 1
ATOM 1339 N N . ALA A 1 175 ? 14.315 19.480 7.814 1.00 50.44 175 ALA A N 1
ATOM 1340 C CA . ALA A 1 175 ? 14.077 20.525 6.803 1.00 50.44 175 ALA A CA 1
ATOM 1341 C C . ALA A 1 175 ? 14.090 21.965 7.363 1.00 50.44 175 ALA A C 1
ATOM 1343 O O . ALA A 1 175 ? 14.191 22.926 6.603 1.00 50.44 175 ALA A O 1
ATOM 1344 N N . ALA A 1 176 ? 14.028 22.136 8.688 1.00 51.19 176 ALA A N 1
ATOM 1345 C CA . ALA 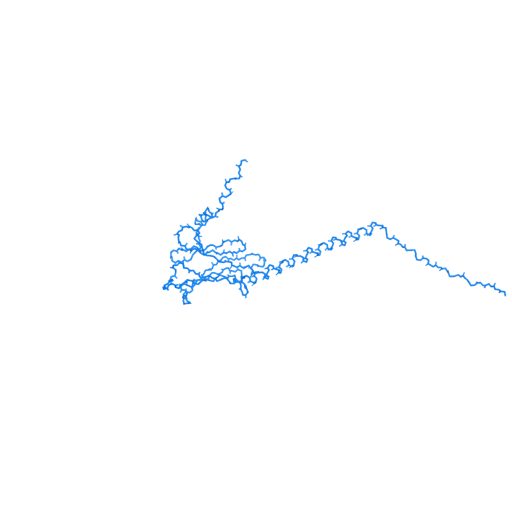A 1 176 ? 13.917 23.451 9.327 1.00 51.19 176 ALA A CA 1
ATOM 1346 C C . ALA A 1 176 ? 15.264 24.153 9.603 1.00 51.19 176 ALA A C 1
ATOM 1348 O O . ALA A 1 176 ? 15.267 25.281 10.091 1.00 51.19 176 ALA A O 1
ATOM 1349 N N . ASN A 1 177 ? 16.410 23.526 9.301 1.00 44.22 177 ASN A N 1
ATOM 1350 C CA . ASN A 1 177 ? 17.731 24.054 9.679 1.00 44.22 177 ASN A CA 1
ATOM 1351 C C . ASN A 1 177 ? 18.684 24.242 8.484 1.00 44.22 177 ASN A C 1
ATOM 1353 O O . ASN A 1 177 ? 19.853 23.866 8.527 1.00 44.22 177 ASN A O 1
ATOM 1357 N N . GLY A 1 178 ? 18.163 24.819 7.399 1.00 49.28 178 GLY A N 1
ATOM 1358 C CA . GLY A 1 178 ? 18.874 25.003 6.134 1.00 49.28 178 GLY A CA 1
ATOM 1359 C C . GLY A 1 178 ? 18.848 26.429 5.589 1.00 49.28 178 GLY A C 1
ATOM 1360 O O . GLY A 1 178 ? 18.605 26.589 4.405 1.00 49.28 178 GLY A O 1
ATOM 1361 N N . THR A 1 179 ? 19.104 27.447 6.415 1.00 44.16 179 THR A N 1
ATOM 1362 C CA . THR A 1 179 ? 19.610 28.754 5.943 1.00 44.16 179 THR A CA 1
ATOM 1363 C C . THR A 1 179 ? 20.327 29.482 7.080 1.00 44.16 179 THR A C 1
ATOM 1365 O O . THR A 1 179 ? 19.697 30.084 7.950 1.00 44.16 179 THR A O 1
ATOM 1368 N N . ARG A 1 180 ? 21.659 29.429 7.053 1.00 41.31 180 ARG A N 1
ATOM 1369 C CA . ARG A 1 180 ? 22.539 30.517 7.482 1.00 41.31 180 ARG A CA 1
ATOM 1370 C C . ARG A 1 180 ? 23.369 30.926 6.279 1.00 41.31 180 ARG A C 1
ATOM 1372 O O . ARG A 1 180 ? 23.756 30.003 5.529 1.00 41.31 180 ARG A O 1
#